Protein AF-A0A081BKX2-F1 (afdb_monomer_lite)

Sequence (64 aa):
MDEKKVLKPIDEMLADPWQVDIQELFEAFVHEPDEIKQNLYNSLYTYILQKRQEDIINRPGFVI

Foldseek 3Di:
DPDPDDWDDPVVCVVDLVPGPLVVLVVCLVPDPDPVVNVVSVVSSVVSVVVVVVVQCPDPPDDD

Radius of gyration: 13.6 Å; chains: 1; bounding box: 42×23×36 Å

Structure (mmCIF, N/CA/C/O backbone):
data_AF-A0A081BKX2-F1
#
_entry.id   AF-A0A081BKX2-F1
#
loop_
_atom_site.group_PDB
_atom_site.id
_atom_site.type_symbol
_atom_site.label_atom_id
_atom_site.label_alt_id
_atom_site.label_comp_id
_atom_site.label_asym_id
_atom_site.label_entity_id
_atom_site.label_seq_id
_atom_site.pdbx_PDB_ins_code
_atom_site.Cartn_x
_atom_site.Cartn_y
_atom_site.Cartn_z
_atom_site.occupancy
_atom_site.B_iso_or_equiv
_atom_site.auth_seq_id
_atom_site.auth_comp_id
_atom_site.auth_asym_id
_atom_site.auth_atom_id
_atom_site.pdbx_PDB_model_num
ATOM 1 N N . MET A 1 1 ? -23.659 14.970 -6.208 1.00 44.94 1 MET A N 1
ATOM 2 C CA . MET A 1 1 ? -23.585 13.917 -5.181 1.00 44.94 1 MET A CA 1
ATOM 3 C C . MET A 1 1 ? -22.256 13.250 -5.416 1.00 44.94 1 MET A C 1
ATOM 5 O O . MET A 1 1 ? -22.157 12.491 -6.368 1.00 44.94 1 MET A O 1
ATOM 9 N N . ASP A 1 2 ? -21.233 13.622 -4.655 1.00 53.16 2 ASP A N 1
ATOM 10 C CA . ASP A 1 2 ? -20.010 12.827 -4.630 1.00 53.16 2 ASP A CA 1
ATOM 11 C C . ASP A 1 2 ? -20.406 11.464 -4.068 1.00 53.16 2 ASP A C 1
ATOM 13 O O . ASP A 1 2 ? -20.834 11.359 -2.915 1.00 53.16 2 ASP A O 1
ATOM 17 N N . GLU A 1 3 ? -20.400 10.436 -4.918 1.00 57.41 3 GLU A N 1
ATOM 18 C CA . GLU A 1 3 ? -20.424 9.064 -4.427 1.00 57.41 3 GLU A CA 1
ATOM 19 C C . GLU A 1 3 ? -19.295 8.965 -3.406 1.00 57.41 3 GLU A C 1
ATOM 21 O O . GLU A 1 3 ? -18.152 9.306 -3.712 1.00 57.41 3 GLU A O 1
ATOM 26 N N . LYS A 1 4 ? -19.613 8.558 -2.171 1.00 60.91 4 LYS A N 1
ATOM 27 C CA . LYS A 1 4 ? -18.579 8.180 -1.210 1.00 60.91 4 LYS A CA 1
ATOM 28 C C . LYS A 1 4 ? -17.779 7.070 -1.878 1.00 60.91 4 LYS A C 1
ATOM 30 O O . LYS A 1 4 ? -18.255 5.937 -1.929 1.00 60.91 4 LYS A O 1
ATOM 35 N N . LYS A 1 5 ? -16.611 7.405 -2.422 1.00 68.56 5 LYS A N 1
ATOM 36 C CA . LYS A 1 5 ? -15.667 6.400 -2.875 1.00 68.56 5 LYS A CA 1
ATOM 37 C C . LYS A 1 5 ? -15.276 5.590 -1.643 1.00 68.56 5 LYS A C 1
ATOM 39 O O . LYS A 1 5 ? -15.025 6.141 -0.567 1.00 68.56 5 LYS A O 1
ATOM 44 N N . VAL A 1 6 ? -15.435 4.280 -1.766 1.00 78.56 6 VAL A N 1
ATOM 45 C CA . VAL A 1 6 ? -15.112 3.328 -0.714 1.00 78.56 6 VAL A CA 1
ATOM 46 C C . VAL A 1 6 ? -13.841 2.640 -1.162 1.00 78.56 6 VAL A C 1
ATOM 48 O O . VAL A 1 6 ? -13.811 2.040 -2.239 1.00 78.56 6 VAL A O 1
ATOM 51 N N . LEU A 1 7 ? -12.820 2.702 -0.311 1.00 85.69 7 LEU A N 1
ATOM 52 C CA . LEU A 1 7 ? -11.580 1.977 -0.524 1.00 85.69 7 LEU A CA 1
ATOM 53 C C . LEU A 1 7 ? -11.863 0.496 -0.786 1.00 85.69 7 L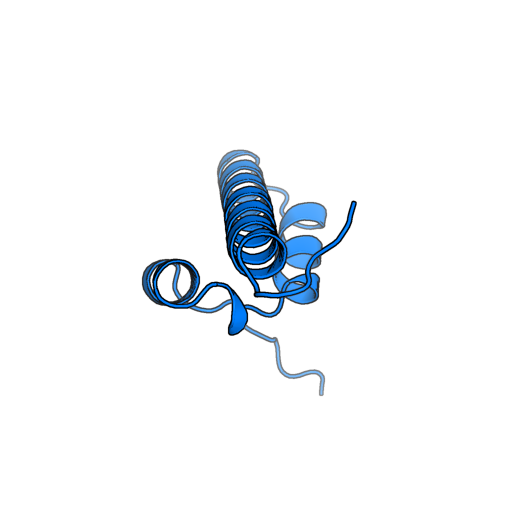EU A C 1
ATOM 55 O O . LEU A 1 7 ? -12.697 -0.129 -0.124 1.00 85.69 7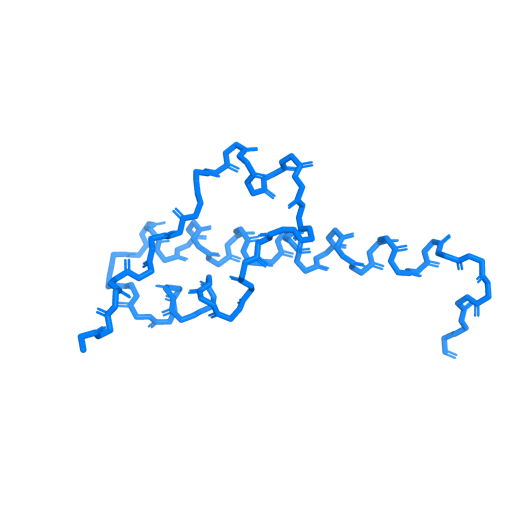 LEU A O 1
ATOM 59 N N . LYS A 1 8 ? -11.123 -0.071 -1.740 1.00 89.94 8 LYS A N 1
ATOM 60 C CA . LYS A 1 8 ? -11.178 -1.504 -2.031 1.00 89.94 8 LYS A CA 1
ATOM 61 C C . LYS A 1 8 ? -10.847 -2.343 -0.787 1.00 89.94 8 LYS A C 1
ATOM 63 O O . LYS A 1 8 ? -10.065 -1.902 0.060 1.00 89.94 8 LYS A O 1
ATOM 68 N N . PRO A 1 9 ? -11.387 -3.567 -0.678 1.00 93.44 9 PRO A N 1
ATOM 69 C CA . PRO A 1 9 ? -10.940 -4.527 0.323 1.00 93.44 9 PRO A CA 1
ATOM 70 C C . PRO A 1 9 ? -9.419 -4.714 0.288 1.00 93.44 9 PRO A C 1
ATOM 72 O O . PRO A 1 9 ? -8.809 -4.710 -0.782 1.00 93.44 9 PRO A O 1
ATOM 75 N N . ILE A 1 10 ? -8.809 -4.918 1.458 1.00 93.94 10 ILE A N 1
ATOM 76 C CA . ILE A 1 10 ? -7.348 -5.047 1.586 1.00 93.94 10 ILE A CA 1
ATOM 77 C C . ILE A 1 10 ? -6.815 -6.179 0.701 1.00 93.94 10 ILE A C 1
ATOM 79 O O . ILE A 1 10 ? -5.835 -5.976 -0.008 1.00 93.94 10 ILE A O 1
ATOM 83 N N . ASP A 1 11 ? -7.486 -7.333 0.670 1.00 96.00 11 ASP A N 1
ATOM 84 C CA . ASP A 1 11 ? -7.061 -8.474 -0.151 1.00 96.00 11 ASP A CA 1
ATOM 85 C C . ASP A 1 11 ? -6.985 -8.123 -1.647 1.00 96.00 11 ASP A C 1
ATOM 87 O O . ASP A 1 11 ? -6.059 -8.546 -2.338 1.00 96.00 11 ASP A O 1
ATOM 91 N N . GLU A 1 12 ? -7.901 -7.288 -2.147 1.00 94.31 12 GLU A N 1
ATOM 92 C CA . GLU A 1 12 ? -7.878 -6.813 -3.535 1.00 94.31 12 GLU A CA 1
ATOM 93 C C . GLU A 1 12 ? -6.742 -5.815 -3.779 1.00 94.31 12 GLU A C 1
ATOM 95 O O . GLU A 1 12 ? -6.070 -5.881 -4.809 1.00 94.31 12 GLU A O 1
ATOM 100 N N . MET A 1 13 ? -6.499 -4.911 -2.824 1.00 95.06 13 MET A N 1
ATOM 101 C CA . MET A 1 13 ? -5.389 -3.957 -2.898 1.00 95.06 13 MET A CA 1
ATOM 102 C C . MET A 1 13 ? -4.027 -4.659 -2.941 1.00 95.06 13 MET A C 1
ATOM 104 O O . MET A 1 13 ? -3.114 -4.197 -3.626 1.00 95.06 13 MET A O 1
ATOM 108 N N . LEU A 1 14 ? -3.887 -5.764 -2.203 1.00 96.12 14 LEU A N 1
ATOM 109 C CA . LEU A 1 14 ? -2.668 -6.569 -2.166 1.00 96.12 14 LEU A CA 1
ATOM 110 C C . LEU A 1 14 ? -2.513 -7.452 -3.412 1.00 96.12 14 LEU A C 1
ATOM 112 O O . LEU A 1 14 ? -1.387 -7.684 -3.847 1.00 96.12 14 LEU A O 1
ATOM 116 N N . ALA A 1 15 ? -3.620 -7.935 -3.985 1.00 96.75 15 ALA A N 1
ATOM 117 C CA . ALA A 1 15 ? -3.603 -8.769 -5.183 1.00 96.75 15 ALA A CA 1
ATOM 118 C C . ALA A 1 15 ? -3.198 -7.989 -6.444 1.00 96.75 15 ALA A C 1
ATOM 120 O O . ALA A 1 15 ? -2.433 -8.508 -7.256 1.00 96.75 15 ALA A O 1
ATOM 121 N N . ASP A 1 16 ? -3.680 -6.750 -6.600 1.00 96.31 16 ASP A N 1
ATOM 122 C CA . ASP A 1 16 ? -3.304 -5.877 -7.715 1.00 96.31 16 ASP 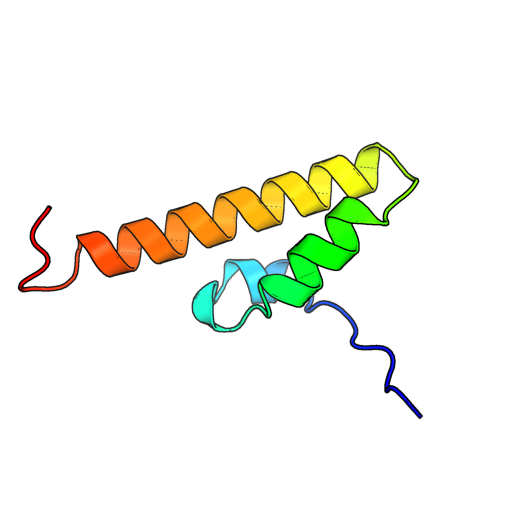A CA 1
ATOM 123 C C . ASP A 1 16 ? -3.060 -4.426 -7.253 1.00 96.31 16 ASP A C 1
ATOM 125 O O . ASP A 1 16 ? -3.963 -3.577 -7.284 1.00 96.31 16 ASP A O 1
ATOM 129 N N . PRO A 1 17 ? -1.808 -4.098 -6.877 1.00 95.94 17 PRO A N 1
ATOM 130 C CA . PRO A 1 17 ? -1.439 -2.761 -6.433 1.00 95.94 17 PRO A CA 1
ATOM 131 C C . PRO A 1 17 ? -1.684 -1.665 -7.475 1.00 95.94 17 PRO A C 1
ATOM 133 O O . PRO A 1 17 ? -1.802 -0.502 -7.093 1.00 95.94 17 PRO A O 1
ATOM 136 N N . TRP A 1 18 ? -1.763 -1.966 -8.779 1.00 96.19 18 TRP A N 1
ATOM 137 C CA . TRP A 1 18 ? -2.024 -0.966 -9.825 1.00 96.19 18 TRP A CA 1
ATOM 138 C C . TRP A 1 18 ? -3.489 -0.532 -9.884 1.00 96.19 18 TRP A C 1
ATOM 140 O O . TRP A 1 18 ? -3.774 0.588 -10.302 1.00 96.19 18 TRP A O 1
ATOM 150 N N . GLN A 1 19 ? -4.405 -1.373 -9.404 1.00 94.50 19 GLN A N 1
ATOM 151 C CA . GLN A 1 19 ? -5.848 -1.112 -9.402 1.00 94.50 19 GLN A CA 1
ATOM 152 C C . GLN A 1 19 ? -6.324 -0.276 -8.212 1.00 94.50 19 GLN A C 1
ATOM 154 O O . GLN A 1 19 ? -7.517 0.026 -8.112 1.00 94.50 19 GLN A O 1
ATOM 159 N N . VAL A 1 20 ? -5.424 0.068 -7.293 1.00 95.25 20 VAL A N 1
ATOM 160 C CA . VAL A 1 20 ? -5.739 0.919 -6.144 1.00 95.25 20 VAL A CA 1
ATOM 161 C C . VAL A 1 20 ? -5.752 2.390 -6.560 1.00 95.25 20 VAL A C 1
ATOM 163 O O . VAL A 1 20 ? -4.801 2.878 -7.174 1.00 95.25 20 VAL A O 1
ATOM 166 N N . ASP A 1 21 ? -6.800 3.128 -6.196 1.00 95.50 21 ASP A N 1
ATOM 167 C CA . ASP A 1 21 ? -6.769 4.589 -6.275 1.00 95.50 21 ASP A CA 1
ATOM 168 C C . ASP A 1 21 ? -5.838 5.108 -5.168 1.00 95.50 21 ASP A C 1
ATOM 170 O O . ASP A 1 21 ? -6.169 5.135 -3.983 1.00 95.50 21 ASP A O 1
ATOM 174 N N . ILE A 1 22 ? -4.604 5.432 -5.555 1.00 94.38 22 ILE A N 1
ATOM 175 C CA . ILE A 1 22 ? -3.551 5.792 -4.604 1.00 94.38 22 ILE A CA 1
ATOM 176 C C . ILE A 1 22 ? -3.766 7.177 -3.990 1.00 94.38 22 ILE A C 1
ATOM 178 O O . ILE A 1 22 ? -3.270 7.438 -2.896 1.00 94.38 22 ILE A O 1
ATOM 182 N N . GLN A 1 23 ? -4.510 8.049 -4.679 1.00 94.62 23 GLN A N 1
ATOM 183 C CA . GLN A 1 23 ? -4.884 9.357 -4.149 1.00 94.62 23 GLN A CA 1
ATOM 184 C C . GLN A 1 23 ? -5.957 9.188 -3.078 1.00 94.62 23 GLN A C 1
ATOM 186 O O . GLN A 1 23 ? -5.799 9.713 -1.982 1.00 94.62 23 GLN A O 1
ATOM 191 N N . GLU A 1 24 ? -6.9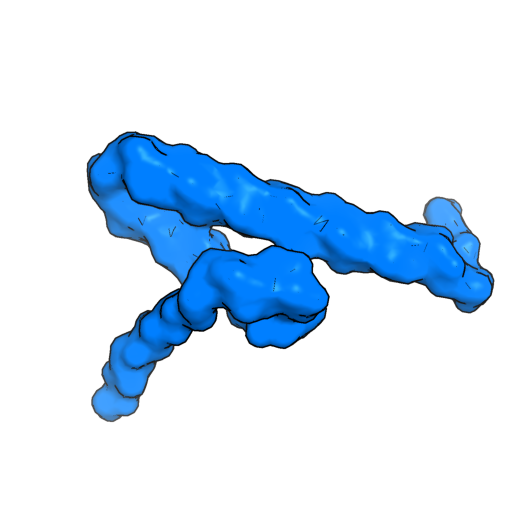74 8.369 -3.347 1.00 94.56 24 GLU A N 1
ATOM 192 C CA . GLU A 1 24 ? -8.018 8.058 -2.367 1.00 94.56 24 GLU A CA 1
ATOM 193 C C . GLU A 1 24 ? -7.441 7.405 -1.099 1.00 94.56 24 GLU A C 1
ATOM 195 O O . GLU A 1 24 ? -7.789 7.790 0.016 1.00 94.56 24 GLU A O 1
ATOM 200 N N . LEU A 1 25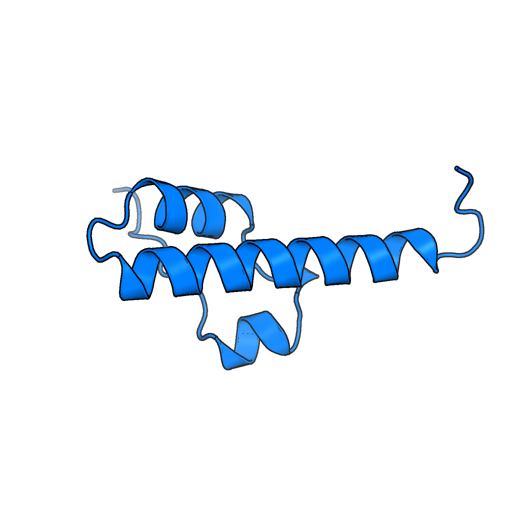 ? -6.503 6.460 -1.245 1.00 95.56 25 LEU A N 1
ATOM 201 C CA . LEU A 1 25 ? -5.840 5.832 -0.097 1.00 95.56 25 LEU A CA 1
ATOM 202 C C . LEU A 1 25 ? -5.004 6.833 0.718 1.00 95.56 25 LEU A C 1
ATOM 204 O O . LEU A 1 25 ? -4.980 6.758 1.947 1.00 95.56 25 LEU A O 1
ATOM 208 N N . PHE A 1 26 ? -4.336 7.779 0.052 1.00 95.62 26 PHE A N 1
ATOM 209 C CA . PHE A 1 26 ? -3.596 8.843 0.729 1.00 95.62 26 PHE A CA 1
ATOM 210 C C . PHE A 1 26 ? -4.531 9.801 1.476 1.00 95.62 26 PHE A C 1
ATOM 212 O O . PHE A 1 26 ? -4.274 10.138 2.630 1.00 95.62 26 PHE A O 1
ATOM 219 N N . GLU A 1 27 ? -5.640 10.206 0.857 1.00 95.56 27 GLU A N 1
ATOM 220 C CA . GLU A 1 27 ? -6.650 11.050 1.498 1.00 95.56 27 GLU A CA 1
ATOM 221 C C . GLU A 1 27 ? -7.284 10.358 2.708 1.00 95.56 27 GLU A C 1
ATOM 223 O O . GLU A 1 27 ? -7.469 10.996 3.746 1.00 95.56 27 GLU A O 1
ATOM 228 N N . ALA A 1 28 ? -7.574 9.057 2.611 1.00 93.12 28 ALA A N 1
ATOM 229 C CA . ALA A 1 28 ? -8.072 8.266 3.731 1.00 93.12 28 ALA A CA 1
ATOM 230 C C . ALA A 1 28 ? -7.057 8.204 4.880 1.00 93.12 28 ALA A C 1
ATOM 232 O O . ALA A 1 28 ? -7.437 8.358 6.036 1.00 93.12 28 ALA A O 1
ATOM 233 N N . PHE A 1 29 ? -5.767 8.044 4.574 1.00 93.75 29 PHE A N 1
ATOM 234 C CA . PHE A 1 29 ? -4.697 8.109 5.569 1.00 93.75 29 PHE A CA 1
ATOM 235 C C . PHE A 1 29 ? -4.642 9.475 6.277 1.00 93.75 29 PHE A C 1
ATOM 237 O O . PHE A 1 29 ? -4.662 9.521 7.506 1.00 93.75 29 PHE A O 1
ATOM 244 N N . VAL A 1 30 ? -4.597 10.580 5.525 1.00 95.69 30 VAL A N 1
ATOM 245 C CA . VAL A 1 30 ? -4.425 11.937 6.083 1.00 95.69 30 VAL A CA 1
ATOM 246 C C . VAL A 1 30 ? -5.601 12.360 6.967 1.00 95.69 30 VAL A C 1
ATOM 248 O O . VAL A 1 30 ? -5.408 13.106 7.927 1.00 95.69 30 VAL A O 1
ATOM 251 N N . HIS A 1 31 ? -6.812 11.888 6.665 1.00 94.88 31 HIS A N 1
ATOM 252 C CA . HIS A 1 31 ? -8.028 12.274 7.383 1.00 94.88 31 HIS A CA 1
ATOM 253 C C . HIS A 1 31 ? -8.512 11.244 8.415 1.00 94.88 31 HIS A C 1
ATOM 255 O O . HIS A 1 31 ? -9.554 11.472 9.028 1.00 94.88 31 HIS A O 1
ATOM 261 N N . GLU A 1 32 ? -7.807 10.127 8.625 1.00 95.81 32 GLU A N 1
ATOM 262 C CA . GLU A 1 32 ? -8.203 9.113 9.609 1.00 95.81 32 GLU A CA 1
ATOM 263 C C . GLU A 1 32 ? -7.783 9.532 11.032 1.00 95.81 32 GLU A C 1
ATOM 265 O O . GLU A 1 32 ? -6.582 9.651 11.300 1.00 95.81 32 GLU A O 1
ATOM 270 N N . PRO A 1 33 ? -8.742 9.764 11.953 1.00 95.88 33 PRO A N 1
ATOM 271 C CA . PRO A 1 33 ? -8.443 10.173 13.325 1.00 95.88 33 PRO A CA 1
ATOM 272 C C . PRO A 1 33 ? -7.997 9.019 14.233 1.00 95.88 33 PRO A C 1
ATOM 274 O O . PRO A 1 33 ? -7.392 9.272 15.273 1.00 95.88 33 PRO A O 1
ATOM 277 N N . ASP A 1 34 ? -8.330 7.770 13.898 1.00 97.81 34 ASP A N 1
ATOM 278 C CA . ASP A 1 34 ? -7.915 6.604 14.677 1.00 97.81 34 ASP A CA 1
ATOM 279 C C . ASP A 1 34 ? -6.474 6.219 14.321 1.00 97.81 34 ASP A C 1
ATOM 281 O O . ASP A 1 34 ? -6.183 5.840 13.188 1.00 97.81 34 ASP A O 1
ATOM 285 N N . GLU A 1 35 ? -5.562 6.286 15.292 1.00 96.88 35 GLU A N 1
ATOM 286 C CA . GLU A 1 35 ? -4.134 6.033 15.062 1.00 96.88 35 GLU A CA 1
ATOM 287 C C . GLU A 1 35 ? -3.845 4.625 14.518 1.00 96.88 35 GLU A C 1
ATOM 289 O O . GLU A 1 35 ? -2.921 4.440 13.724 1.00 96.88 35 GLU A O 1
ATOM 294 N N . ILE A 1 36 ? -4.624 3.610 14.909 1.00 97.56 36 ILE A N 1
ATOM 295 C CA . ILE A 1 36 ? -4.426 2.236 14.431 1.00 97.56 36 ILE A CA 1
ATOM 296 C C . ILE A 1 36 ? -4.808 2.155 12.953 1.00 97.56 36 ILE A C 1
ATOM 298 O O . ILE A 1 36 ? -4.046 1.621 12.143 1.00 97.56 36 ILE A O 1
ATOM 302 N N . LYS A 1 37 ? -5.961 2.716 12.581 1.00 95.56 37 LYS A N 1
ATOM 303 C CA . LYS A 1 37 ? -6.403 2.757 11.181 1.00 95.56 37 LYS A CA 1
ATOM 304 C C . LYS A 1 37 ? -5.510 3.645 10.323 1.00 95.56 37 LYS A C 1
ATOM 306 O O . LYS A 1 37 ? -5.169 3.260 9.208 1.00 95.56 37 LYS A O 1
ATOM 311 N N . GLN A 1 38 ? -5.071 4.782 10.850 1.00 96.69 38 GLN A N 1
ATOM 312 C CA . GLN A 1 38 ? -4.134 5.670 10.175 1.00 96.69 38 GLN A CA 1
ATOM 313 C C . GLN A 1 38 ? -2.823 4.934 9.865 1.00 96.69 38 GLN A C 1
ATOM 315 O O . GLN A 1 38 ? -2.351 4.960 8.728 1.00 96.69 38 GLN A O 1
ATOM 320 N N . ASN A 1 39 ? -2.267 4.207 10.840 1.00 97.31 39 ASN A N 1
ATOM 321 C CA . ASN A 1 39 ? -1.067 3.394 10.638 1.00 97.31 39 ASN A CA 1
ATOM 322 C C . ASN A 1 39 ? -1.282 2.274 9.613 1.00 97.31 39 ASN A C 1
ATOM 324 O O . ASN A 1 39 ? -0.384 1.995 8.813 1.00 97.31 39 ASN A O 1
ATOM 328 N N . LEU A 1 40 ? -2.466 1.657 9.593 1.00 96.81 40 LEU A N 1
ATOM 329 C CA . LEU A 1 40 ? -2.829 0.668 8.581 1.00 96.81 40 LEU A CA 1
ATOM 330 C C . LEU A 1 40 ? -2.855 1.289 7.176 1.00 96.81 40 LEU A C 1
ATOM 332 O O . LEU A 1 40 ? -2.206 0.760 6.274 1.00 96.81 40 LEU A O 1
ATOM 336 N N . TYR A 1 41 ? -3.538 2.420 6.984 1.00 97.00 41 TYR A N 1
ATOM 337 C CA . TYR A 1 41 ? -3.597 3.096 5.684 1.00 97.00 41 TYR A CA 1
ATOM 338 C C . TYR A 1 41 ? -2.228 3.589 5.221 1.00 97.00 41 TYR A C 1
ATOM 340 O O . TYR A 1 41 ? -1.880 3.396 4.058 1.00 97.00 41 TYR A O 1
ATOM 348 N N . ASN A 1 42 ? -1.410 4.136 6.123 1.00 97.62 42 ASN A N 1
ATOM 349 C CA . ASN A 1 42 ? -0.033 4.521 5.812 1.00 97.62 42 ASN A CA 1
ATOM 350 C C . ASN A 1 42 ? 0.809 3.317 5.354 1.00 97.62 42 ASN A C 1
ATOM 352 O O . ASN A 1 42 ? 1.566 3.394 4.381 1.00 97.62 42 ASN A O 1
ATOM 356 N N . SER A 1 43 ? 0.655 2.181 6.041 1.00 97.62 43 SER A N 1
ATOM 357 C CA . SER A 1 43 ? 1.364 0.942 5.707 1.00 97.62 43 SER A CA 1
ATOM 358 C C . SER A 1 43 ? 0.941 0.411 4.336 1.00 97.62 43 SER A C 1
ATOM 360 O O . SER A 1 43 ? 1.799 0.060 3.526 1.00 97.62 43 SER A O 1
ATOM 362 N N . LEU A 1 44 ? -0.364 0.413 4.040 1.00 97.75 44 LEU A N 1
ATOM 363 C CA . LEU A 1 44 ? -0.901 0.025 2.731 1.00 97.75 44 LEU A CA 1
ATOM 364 C C . LEU A 1 44 ? -0.420 0.966 1.620 1.00 97.75 44 LEU A C 1
ATOM 366 O O . LEU A 1 44 ? 0.037 0.498 0.578 1.00 97.75 44 LEU A O 1
ATOM 370 N N . TYR A 1 45 ? -0.462 2.279 1.853 1.00 97.56 45 TYR A N 1
ATOM 371 C CA . TYR A 1 45 ? 0.015 3.290 0.910 1.00 97.56 45 TYR A CA 1
ATOM 372 C C . TYR A 1 45 ? 1.492 3.074 0.561 1.00 97.56 45 TYR A C 1
ATOM 374 O O . TYR A 1 45 ? 1.862 3.003 -0.613 1.00 97.56 45 TYR A O 1
ATOM 382 N N . THR A 1 46 ? 2.325 2.886 1.586 1.00 97.94 46 THR A N 1
ATOM 383 C CA . THR A 1 46 ? 3.759 2.628 1.423 1.00 97.94 46 THR A CA 1
ATOM 384 C C . THR A 1 46 ? 4.012 1.324 0.667 1.00 97.94 46 THR A C 1
ATOM 386 O O . THR A 1 46 ? 4.802 1.309 -0.277 1.00 97.94 46 THR A O 1
ATOM 389 N N . TYR A 1 47 ? 3.316 0.242 1.029 1.00 97.81 47 TYR A N 1
ATOM 390 C CA . TYR A 1 47 ? 3.428 -1.051 0.351 1.00 97.81 47 TYR A CA 1
ATOM 391 C C . TYR A 1 47 ? 3.085 -0.951 -1.142 1.00 97.81 47 TYR A C 1
ATOM 393 O O . TYR A 1 47 ? 3.847 -1.417 -1.990 1.00 97.81 47 TYR A O 1
ATOM 401 N N . ILE A 1 48 ? 1.963 -0.309 -1.480 1.00 97.88 48 ILE A N 1
ATOM 402 C CA . ILE A 1 48 ? 1.514 -0.156 -2.869 1.00 97.88 48 ILE A CA 1
ATOM 403 C C . ILE A 1 48 ? 2.522 0.666 -3.675 1.00 97.88 48 ILE A C 1
ATOM 405 O O . ILE A 1 48 ? 2.865 0.275 -4.792 1.00 97.88 48 ILE A O 1
ATOM 409 N N . LEU A 1 49 ? 3.030 1.775 -3.120 1.00 97.69 49 LEU A N 1
ATOM 410 C CA . LEU A 1 49 ? 4.079 2.563 -3.771 1.00 97.69 49 LEU A CA 1
ATOM 411 C C . LEU A 1 49 ? 5.317 1.717 -4.061 1.00 97.69 49 LEU A C 1
ATOM 413 O O . LEU A 1 49 ? 5.805 1.730 -5.189 1.00 97.69 49 LEU A O 1
ATOM 417 N N . GLN A 1 50 ? 5.791 0.958 -3.072 1.00 98.19 50 GLN A N 1
ATOM 418 C CA . GLN A 1 50 ? 6.951 0.083 -3.230 1.00 98.19 50 GLN A CA 1
ATOM 419 C C . GLN A 1 50 ? 6.718 -0.965 -4.320 1.00 98.19 50 GLN A C 1
ATOM 421 O O . GLN A 1 50 ? 7.592 -1.167 -5.159 1.00 98.19 50 GLN A O 1
ATOM 426 N N . LYS A 1 51 ? 5.531 -1.582 -4.377 1.00 97.94 51 LYS A N 1
ATOM 427 C CA . LYS A 1 51 ? 5.206 -2.566 -5.418 1.00 97.94 51 LYS A CA 1
ATOM 428 C C . LYS A 1 51 ? 5.128 -1.972 -6.815 1.00 97.94 51 LYS A C 1
ATOM 430 O O . LYS A 1 51 ? 5.645 -2.570 -7.755 1.00 97.94 51 LYS A O 1
ATOM 435 N N . ARG A 1 52 ? 4.549 -0.781 -6.964 1.00 97.12 52 ARG A N 1
ATOM 436 C CA . ARG A 1 52 ? 4.539 -0.075 -8.254 1.00 97.12 52 ARG A CA 1
ATOM 437 C C . ARG A 1 52 ? 5.942 0.347 -8.680 1.00 97.12 52 ARG A C 1
ATOM 439 O O . ARG A 1 52 ? 6.270 0.242 -9.855 1.00 97.12 52 ARG A O 1
ATOM 446 N N . GLN A 1 53 ? 6.773 0.805 -7.745 1.00 96.94 53 GLN A N 1
ATOM 447 C CA . GLN A 1 53 ? 8.171 1.144 -8.020 1.00 96.94 53 GLN A CA 1
ATOM 448 C C . GLN A 1 53 ? 8.971 -0.087 -8.448 1.00 96.94 53 GLN A C 1
ATOM 450 O O . GLN A 1 53 ? 9.663 -0.026 -9.458 1.00 96.94 53 GLN A O 1
ATOM 455 N N . GLU A 1 54 ? 8.843 -1.201 -7.725 1.00 97.56 54 GLU A N 1
ATOM 456 C CA . GLU A 1 54 ? 9.461 -2.484 -8.073 1.00 97.56 54 GLU A CA 1
ATOM 457 C C . GLU A 1 54 ? 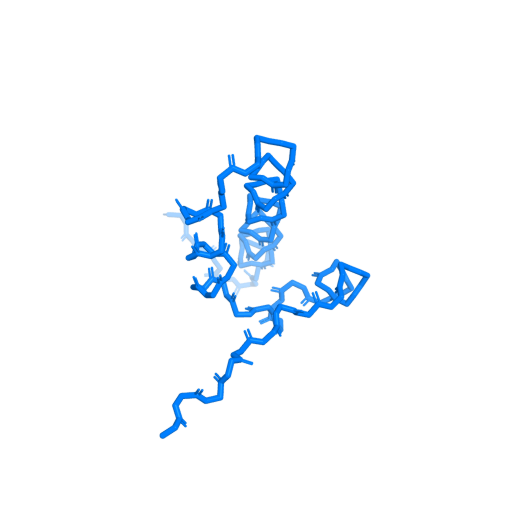9.047 -2.925 -9.484 1.00 97.56 54 GLU A C 1
ATOM 459 O O . GLU A 1 54 ? 9.905 -3.267 -10.296 1.00 97.56 54 GLU A O 1
ATOM 464 N N . ASP A 1 55 ? 7.754 -2.848 -9.812 1.00 96.56 55 ASP A N 1
ATOM 465 C CA . ASP A 1 55 ? 7.260 -3.157 -11.154 1.00 96.56 55 ASP A CA 1
ATOM 466 C C . ASP A 1 55 ? 7.884 -2.244 -12.219 1.00 96.56 55 ASP A C 1
ATOM 468 O O . ASP A 1 55 ? 8.394 -2.739 -13.216 1.00 96.56 55 ASP A O 1
ATOM 472 N N . ILE A 1 56 ? 7.914 -0.923 -12.002 1.00 96.25 56 ILE A N 1
ATOM 473 C CA . ILE A 1 56 ? 8.495 0.041 -12.951 1.00 96.25 56 ILE A CA 1
ATOM 474 C C . ILE A 1 56 ? 9.995 -0.198 -13.159 1.00 96.25 56 ILE A C 1
ATOM 476 O O . ILE A 1 56 ? 10.445 -0.216 -14.303 1.00 96.25 56 ILE A O 1
ATOM 480 N N . ILE A 1 57 ? 10.762 -0.380 -12.081 1.00 97.19 57 ILE A N 1
ATOM 481 C CA . ILE A 1 57 ? 12.224 -0.542 -12.135 1.00 97.19 57 ILE A CA 1
ATOM 482 C C . ILE A 1 57 ? 12.609 -1.833 -12.866 1.00 97.19 57 ILE A C 1
ATOM 484 O O . ILE A 1 57 ? 13.628 -1.877 -13.553 1.00 97.19 57 ILE A O 1
ATOM 488 N N . ASN A 1 58 ? 11.778 -2.871 -12.765 1.00 96.12 58 ASN A N 1
ATOM 489 C CA . ASN A 1 58 ? 11.995 -4.141 -13.451 1.00 96.12 58 ASN A CA 1
ATOM 490 C C . ASN A 1 58 ? 11.560 -4.129 -14.931 1.00 96.12 58 ASN A C 1
ATOM 492 O O . ASN A 1 58 ? 11.760 -5.127 -15.630 1.00 96.12 58 ASN A O 1
ATOM 496 N N . ARG A 1 59 ? 10.977 -3.034 -15.450 1.00 96.00 59 ARG A N 1
ATOM 497 C CA . ARG A 1 59 ? 10.587 -2.952 -16.867 1.00 96.00 59 ARG A CA 1
ATOM 498 C C . ARG A 1 59 ? 11.822 -2.843 -17.770 1.00 96.00 59 ARG A C 1
ATOM 500 O O . ARG A 1 59 ? 12.722 -2.046 -17.493 1.00 96.00 59 ARG A O 1
ATOM 507 N N . PRO A 1 60 ? 11.859 -3.573 -18.902 1.00 94.62 60 PRO A N 1
ATOM 508 C CA . PRO A 1 60 ? 12.914 -3.410 -19.895 1.00 94.62 60 PRO A CA 1
ATOM 509 C C . PRO A 1 60 ? 13.023 -1.952 -20.354 1.00 94.62 60 PRO A C 1
ATOM 511 O O . PRO A 1 60 ? 12.033 -1.350 -20.765 1.00 94.62 60 PRO A O 1
ATOM 514 N N . GLY A 1 61 ? 14.232 -1.394 -20.299 1.00 91.88 61 GLY A N 1
ATOM 515 C CA . GLY A 1 61 ? 14.493 -0.010 -20.703 1.00 91.88 61 GLY A CA 1
ATOM 516 C C . GLY A 1 61 ? 14.291 1.035 -19.605 1.00 91.88 61 GLY A C 1
ATOM 517 O O . GLY A 1 61 ? 14.432 2.221 -19.893 1.00 91.88 61 GLY A O 1
ATOM 518 N N . PHE A 1 62 ? 14.004 0.632 -18.363 1.00 93.00 62 PHE A N 1
ATOM 519 C CA . PHE A 1 62 ? 14.122 1.540 -17.226 1.00 93.00 62 PHE A CA 1
ATOM 520 C C . PHE A 1 62 ? 15.588 1.975 -17.040 1.00 93.00 62 PHE A C 1
ATOM 522 O O . PHE A 1 62 ? 16.498 1.144 -17.031 1.00 93.00 62 PHE A O 1
ATOM 529 N N . VAL A 1 63 ? 15.813 3.285 -16.910 1.00 89.25 63 VAL A N 1
ATOM 530 C CA . VAL A 1 63 ? 17.123 3.916 -16.683 1.00 89.25 63 VAL A CA 1
ATOM 531 C C . VAL A 1 63 ? 16.971 4.901 -15.520 1.00 89.25 63 VAL A C 1
ATOM 533 O O . VAL A 1 63 ? 15.952 5.588 -15.444 1.00 89.25 63 VAL A O 1
ATOM 536 N N . ILE A 1 64 ? 17.956 4.921 -14.616 1.00 84.19 64 ILE A N 1
ATOM 537 C CA . ILE A 1 64 ? 17.988 5.732 -13.382 1.00 84.19 64 ILE A CA 1
ATOM 538 C C . ILE A 1 64 ? 18.431 7.166 -13.677 1.00 84.19 64 ILE A C 1
ATOM 540 O O . ILE A 1 64 ? 19.382 7.326 -14.476 1.00 84.19 64 ILE A O 1
#

pLDDT: mean 92.16, std 10.98, range [44.94, 98.19]

Organism: NCBI:txid1291743

Secondary structure (DSSP, 8-state):
------PPPHHHHHH-GGGS-HHHHHHHHHH--SHHHHHHHHHHHHHHHHHHHHHHHTSTT---